Protein AF-A0A1B6EMS2-F1 (afdb_monomer_lite)

pLDDT: mean 75.38, std 19.92, range [34.03, 96.75]

Radius of gyration: 27.53 Å; chains: 1; bounding box: 54×64×72 Å

Secondary structure (DSSP, 8-state):
-BHHHHHHHTT--EETTEETHHHH-TTS--EE--HHHHHHHHHTTS--S--SSPPPEE--HHHHHHHHHSHHHHT-TT--GGG----PPPHHHHHHHHHHHHHS-------------------------------PPPP---------------

InterPro domains:
  IPR026064 Terminal deoxynucleotidyltransferase-interacting factor 1 [PTHR23399] (1-117)
  IPR049121 TdIF1, C-terminal [PF21229] (1-97)

Structure (mmCIF, N/CA/C/O backbone):
data_AF-A0A1B6EMS2-F1
#
_entry.id   AF-A0A1B6EMS2-F1
#
loop_
_atom_site.group_PDB
_atom_site.id
_atom_site.type_symbol
_atom_site.label_atom_id
_atom_site.label_alt_id
_atom_site.label_comp_id
_atom_site.label_asym_id
_atom_site.label_entity_id
_atom_site.label_seq_id
_atom_site.pdbx_PDB_ins_code
_atom_site.Cartn_x
_atom_site.Cartn_y
_atom_site.Cartn_z
_atom_site.occupancy
_atom_site.B_iso_or_equiv
_atom_site.auth_seq_id
_atom_site.auth_comp_id
_atom_site.auth_asym_id
_atom_site.auth_atom_id
_atom_site.pdbx_PDB_model_num
ATOM 1 N N . ILE A 1 1 ? 0.910 -5.342 2.952 1.00 92.62 1 ILE A N 1
ATOM 2 C CA . ILE A 1 1 ? 2.325 -4.869 2.915 1.00 92.62 1 ILE A CA 1
ATOM 3 C C . ILE A 1 1 ? 2.360 -3.349 3.096 1.00 92.62 1 ILE A C 1
ATOM 5 O O . ILE A 1 1 ? 1.377 -2.699 2.767 1.00 92.62 1 ILE A O 1
ATOM 9 N N . LEU A 1 2 ? 3.444 -2.772 3.633 1.00 92.38 2 LEU A N 1
ATOM 10 C CA . LEU A 1 2 ? 3.605 -1.310 3.704 1.00 92.38 2 LEU A CA 1
ATOM 11 C C . LEU A 1 2 ? 4.025 -0.730 2.348 1.00 92.38 2 LEU A C 1
ATOM 13 O O . LEU A 1 2 ? 4.909 -1.283 1.696 1.00 92.38 2 LEU A O 1
ATOM 17 N N . GLY A 1 3 ? 3.465 0.417 1.964 1.00 90.12 3 GLY A N 1
ATOM 18 C CA . GLY A 1 3 ? 3.759 1.074 0.686 1.00 90.12 3 GLY A CA 1
ATOM 19 C C . GLY A 1 3 ? 5.233 1.458 0.517 1.00 90.12 3 GLY A C 1
ATOM 20 O O . GLY A 1 3 ? 5.796 1.280 -0.559 1.00 90.12 3 GLY A O 1
ATOM 21 N N . SER A 1 4 ? 5.905 1.895 1.589 1.00 88.12 4 SER A N 1
ATOM 22 C CA . SER A 1 4 ? 7.353 2.168 1.571 1.00 88.12 4 SER A CA 1
ATOM 23 C C . SER A 1 4 ? 8.176 0.915 1.254 1.00 88.12 4 SER A C 1
ATOM 25 O O . SER A 1 4 ? 9.131 0.978 0.482 1.00 88.12 4 SER A O 1
ATOM 27 N N . ARG A 1 5 ? 7.773 -0.240 1.800 1.00 89.69 5 ARG A N 1
ATOM 28 C CA . ARG A 1 5 ? 8.412 -1.530 1.524 1.00 89.69 5 ARG A CA 1
ATOM 29 C C . ARG A 1 5 ? 8.104 -2.013 0.110 1.00 89.69 5 ARG A C 1
ATOM 31 O O . ARG A 1 5 ? 9.024 -2.437 -0.572 1.00 89.69 5 ARG A O 1
ATOM 38 N N . ALA A 1 6 ? 6.859 -1.897 -0.350 1.00 92.44 6 ALA A N 1
ATOM 39 C CA . ALA A 1 6 ? 6.482 -2.242 -1.722 1.00 92.44 6 ALA A CA 1
ATOM 40 C C . ALA A 1 6 ? 7.286 -1.431 -2.755 1.00 92.44 6 ALA A C 1
ATOM 42 O O . ALA A 1 6 ? 7.815 -1.989 -3.712 1.00 92.44 6 ALA A O 1
ATOM 43 N N . ASN A 1 7 ? 7.467 -0.130 -2.512 1.00 91.06 7 ASN A N 1
ATOM 44 C CA . ASN A 1 7 ? 8.297 0.738 -3.345 1.00 91.06 7 ASN A CA 1
ATOM 45 C C . ASN A 1 7 ? 9.755 0.252 -3.418 1.00 91.06 7 ASN A C 1
ATOM 47 O O . ASN A 1 7 ? 10.314 0.164 -4.508 1.00 91.06 7 ASN A O 1
ATOM 51 N N . LYS A 1 8 ? 10.340 -0.114 -2.269 1.00 90.12 8 LYS A N 1
ATOM 52 C CA . LYS A 1 8 ? 11.694 -0.681 -2.201 1.00 90.12 8 LYS A CA 1
ATOM 53 C C . LYS A 1 8 ? 11.791 -2.012 -2.954 1.00 90.12 8 LYS A C 1
ATOM 55 O O . LYS A 1 8 ? 12.724 -2.196 -3.726 1.00 90.12 8 LYS A O 1
ATOM 60 N N . VAL A 1 9 ? 10.821 -2.909 -2.762 1.00 92.38 9 VAL A N 1
ATOM 61 C CA . VAL A 1 9 ? 10.789 -4.230 -3.412 1.00 92.38 9 VAL A CA 1
ATOM 62 C C . VAL A 1 9 ? 10.764 -4.105 -4.929 1.00 92.38 9 VAL A C 1
ATOM 64 O O . VAL A 1 9 ? 11.459 -4.853 -5.599 1.00 92.38 9 VAL A O 1
ATOM 67 N N . LEU A 1 10 ? 10.024 -3.145 -5.478 1.00 91.81 10 LEU A N 1
ATOM 68 C CA . LEU A 1 10 ? 9.960 -2.923 -6.925 1.00 91.81 10 LEU A CA 1
ATOM 69 C C . LEU A 1 10 ? 11.176 -2.159 -7.481 1.00 91.81 10 LEU A C 1
ATOM 71 O O . LEU A 1 10 ? 11.179 -1.783 -8.652 1.00 91.81 10 LEU A O 1
ATOM 75 N N . GLY A 1 11 ? 12.191 -1.882 -6.654 1.00 88.00 11 GLY A N 1
ATOM 76 C CA . GLY A 1 11 ? 13.372 -1.118 -7.059 1.00 88.00 11 GLY A CA 1
ATOM 77 C C . GLY A 1 11 ? 13.058 0.339 -7.405 1.00 88.00 11 GLY A C 1
ATOM 78 O O . GLY A 1 11 ? 13.797 0.983 -8.148 1.00 88.00 11 GLY A O 1
ATOM 79 N N . LEU A 1 12 ? 11.934 0.864 -6.912 1.00 83.94 12 LEU A N 1
ATOM 80 C CA . LEU A 1 12 ? 11.478 2.210 -7.221 1.00 83.94 12 LEU A CA 1
ATOM 81 C C . LEU A 1 12 ? 12.075 3.191 -6.208 1.00 83.94 12 LEU A C 1
ATOM 83 O O . LEU A 1 12 ? 11.931 3.033 -4.999 1.00 83.94 12 LEU A O 1
ATOM 87 N N . GLY A 1 13 ? 12.742 4.238 -6.689 1.00 77.94 13 GLY A N 1
ATOM 88 C CA . GLY A 1 13 ? 13.205 5.333 -5.835 1.00 77.94 13 GLY A CA 1
ATOM 89 C C . GLY A 1 13 ? 12.057 6.194 -5.290 1.00 77.94 13 GLY A C 1
ATOM 90 O O . GLY A 1 13 ? 10.886 6.032 -5.650 1.00 77.94 13 GLY A O 1
ATOM 91 N N . HIS A 1 14 ? 12.397 7.160 -4.439 1.00 75.75 14 HIS A N 1
ATOM 92 C CA . HIS A 1 14 ? 11.484 8.237 -4.055 1.00 75.75 14 HIS A CA 1
ATOM 93 C C . HIS A 1 14 ? 11.600 9.395 -5.051 1.00 75.75 14 HIS A C 1
ATOM 95 O O . HIS A 1 14 ? 12.697 9.737 -5.482 1.00 75.75 14 HIS A O 1
ATOM 101 N N . VAL A 1 15 ? 10.477 10.024 -5.397 1.00 70.00 15 VAL A N 1
ATOM 102 C CA . VAL A 1 15 ? 10.455 11.259 -6.193 1.00 70.00 15 VAL A CA 1
ATOM 103 C C . VAL A 1 15 ? 9.722 12.318 -5.390 1.00 70.00 15 VAL A C 1
ATOM 105 O O . VAL A 1 15 ? 8.546 12.144 -5.077 1.00 70.00 15 VAL A O 1
ATOM 108 N N . LEU A 1 16 ? 10.412 13.413 -5.055 1.00 68.56 16 LEU A N 1
ATOM 109 C CA . LEU A 1 16 ? 9.814 14.577 -4.384 1.00 68.56 16 LEU A CA 1
ATOM 110 C C . LEU A 1 16 ? 9.036 14.205 -3.102 1.00 68.56 16 LEU A C 1
ATOM 112 O O . LEU A 1 16 ? 7.914 14.655 -2.883 1.00 68.56 16 LEU A O 1
ATOM 116 N N . GLY A 1 17 ? 9.592 13.304 -2.282 1.00 66.38 17 GLY A N 1
ATOM 117 C CA . GLY A 1 17 ? 8.956 12.841 -1.040 1.00 66.38 17 GLY A CA 1
ATOM 118 C C . GLY A 1 17 ? 7.749 11.909 -1.227 1.00 66.38 17 GLY A C 1
ATOM 119 O O . GLY A 1 17 ? 7.164 11.464 -0.242 1.00 66.38 17 GLY A O 1
ATOM 120 N N . LYS A 1 18 ? 7.383 11.563 -2.468 1.00 70.38 18 LYS A N 1
ATOM 121 C CA . LYS A 1 18 ? 6.333 10.591 -2.797 1.00 70.38 18 LYS A CA 1
ATOM 122 C C . LYS A 1 18 ? 6.951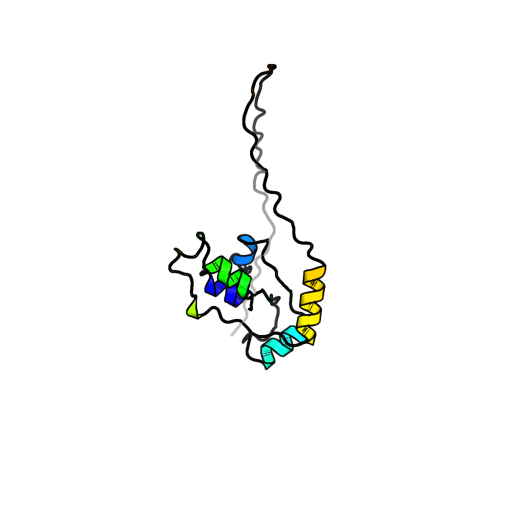 9.310 -3.359 1.00 70.38 18 LYS A C 1
ATOM 124 O O . LYS A 1 18 ? 7.995 9.319 -4.010 1.00 70.38 18 LYS A O 1
ATOM 129 N N . SER A 1 19 ? 6.314 8.177 -3.080 1.00 79.44 19 SER A N 1
ATOM 130 C CA . SER A 1 19 ? 6.720 6.888 -3.645 1.00 79.44 19 SER A CA 1
ATOM 131 C C . SER A 1 19 ? 6.376 6.849 -5.137 1.00 79.44 19 SER A C 1
ATOM 133 O O . SER A 1 19 ? 5.235 7.117 -5.518 1.00 79.44 19 SER A O 1
ATOM 135 N N . ARG A 1 20 ? 7.362 6.514 -5.983 1.00 86.00 20 ARG A N 1
ATOM 136 C CA . ARG A 1 20 ? 7.177 6.419 -7.441 1.00 86.00 20 ARG A CA 1
ATOM 137 C C . ARG A 1 20 ? 6.201 5.304 -7.828 1.00 86.00 20 ARG A C 1
ATOM 139 O O . ARG A 1 20 ? 5.558 5.419 -8.868 1.00 86.00 20 ARG A O 1
ATOM 146 N N . LEU A 1 21 ? 6.028 4.295 -6.970 1.00 90.06 21 LEU A N 1
ATOM 147 C CA . LEU A 1 21 ? 4.996 3.264 -7.111 1.00 90.06 21 LEU A CA 1
ATOM 148 C C . LEU A 1 21 ? 3.608 3.868 -7.349 1.00 90.06 21 LEU A C 1
ATOM 150 O O . LEU A 1 21 ? 2.940 3.491 -8.301 1.00 90.06 21 LEU A O 1
ATOM 154 N N . PHE A 1 22 ? 3.211 4.865 -6.556 1.00 87.62 22 PHE A N 1
ATOM 155 C CA . PHE A 1 22 ? 1.878 5.466 -6.666 1.00 87.62 22 PHE A CA 1
ATOM 156 C C . PHE A 1 22 ? 1.676 6.315 -7.924 1.00 87.62 22 PHE A C 1
ATOM 158 O O . PHE A 1 22 ? 0.538 6.613 -8.269 1.00 87.62 22 PHE A O 1
ATOM 165 N N . ILE A 1 23 ? 2.766 6.741 -8.569 1.00 88.25 23 ILE A N 1
ATOM 166 C CA . ILE A 1 23 ? 2.720 7.505 -9.821 1.00 88.25 23 ILE A CA 1
ATOM 167 C C . ILE A 1 23 ? 2.608 6.545 -11.003 1.00 88.25 23 ILE A C 1
ATOM 169 O O . ILE A 1 23 ? 1.816 6.787 -11.904 1.00 88.25 23 ILE A O 1
ATOM 173 N N . LYS A 1 24 ? 3.396 5.462 -10.995 1.00 90.00 24 LYS A N 1
ATOM 174 C CA . LYS A 1 24 ? 3.370 4.457 -12.066 1.00 90.00 24 LYS A CA 1
ATOM 175 C C . LYS A 1 24 ? 2.095 3.616 -12.045 1.00 90.00 24 LYS A C 1
ATOM 177 O O . LYS A 1 24 ? 1.597 3.266 -13.103 1.00 90.00 24 LYS A O 1
ATOM 182 N N . HIS A 1 25 ? 1.575 3.336 -10.852 1.00 91.06 25 HIS A N 1
ATOM 183 C CA . HIS A 1 25 ? 0.453 2.424 -10.640 1.00 91.06 25 HIS A CA 1
ATOM 184 C C . HIS A 1 25 ? -0.651 3.090 -9.819 1.00 91.06 25 HIS A C 1
ATOM 186 O O . HIS A 1 25 ? -0.829 2.771 -8.637 1.00 91.06 25 HIS A O 1
ATOM 192 N N . PRO A 1 26 ? -1.379 4.057 -10.403 1.00 90.25 26 PRO A N 1
ATOM 193 C CA . PRO A 1 26 ? -2.466 4.741 -9.712 1.00 90.25 26 PRO A CA 1
ATOM 194 C C . PRO A 1 26 ? -3.629 3.802 -9.365 1.00 90.25 26 PRO A C 1
ATOM 196 O O . PRO A 1 26 ? -4.318 4.076 -8.380 1.00 90.25 26 PRO A O 1
ATOM 199 N N . GLN A 1 27 ? -3.815 2.712 -10.124 1.00 89.88 27 GLN A N 1
ATOM 200 C CA . GLN A 1 27 ? -4.887 1.736 -9.913 1.00 89.88 27 GLN A CA 1
ATOM 201 C C . G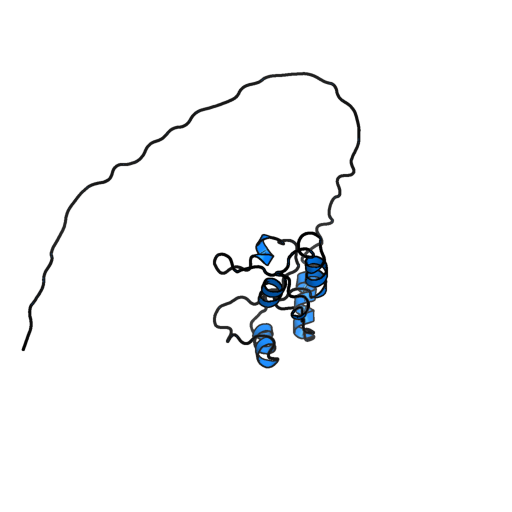LN A 1 27 ? -4.662 0.779 -8.735 1.00 89.88 27 GLN A C 1
ATOM 203 O O . GLN A 1 27 ? -5.612 0.129 -8.311 1.00 89.88 27 GLN A O 1
ATOM 208 N N . LEU A 1 28 ? -3.443 0.693 -8.184 1.00 91.75 28 LEU A N 1
ATOM 209 C CA . LEU A 1 28 ? -3.188 -0.183 -7.039 1.00 91.75 28 LEU A CA 1
ATOM 210 C C . LEU A 1 28 ? -4.003 0.249 -5.826 1.00 91.75 28 LEU A C 1
ATOM 212 O O . LEU A 1 28 ? -4.023 1.434 -5.455 1.00 91.75 28 LEU A O 1
ATOM 216 N N . PHE A 1 29 ? -4.592 -0.732 -5.146 1.00 92.88 29 PHE A N 1
ATOM 217 C CA . PHE A 1 29 ? -5.285 -0.472 -3.903 1.00 92.88 29 PHE A CA 1
ATOM 218 C C . PHE A 1 29 ? -4.318 0.096 -2.855 1.00 92.88 29 PHE A C 1
ATOM 220 O O . PHE A 1 29 ? -3.216 -0.409 -2.613 1.00 92.88 29 PHE A O 1
ATOM 227 N N . LYS A 1 30 ? -4.757 1.166 -2.187 1.00 92.25 30 LYS A N 1
ATOM 228 C CA . LYS A 1 30 ? -4.030 1.778 -1.075 1.00 92.25 30 LYS A CA 1
ATOM 229 C C . LYS A 1 30 ? -4.989 2.207 0.022 1.00 92.25 30 LYS A C 1
ATOM 231 O O . LYS A 1 30 ? -5.935 2.955 -0.207 1.00 92.25 30 LYS A O 1
ATOM 236 N N . TYR A 1 31 ? -4.681 1.781 1.236 1.00 94.69 31 TYR A N 1
ATOM 237 C CA . TYR A 1 31 ? -5.354 2.200 2.454 1.00 94.69 31 TYR A CA 1
ATOM 238 C C . TYR A 1 31 ? -4.440 3.147 3.234 1.00 94.69 31 TYR A C 1
ATOM 240 O O . TYR A 1 31 ? -3.286 2.808 3.493 1.00 94.69 31 TYR A O 1
ATOM 248 N N . CYS A 1 32 ? -4.927 4.337 3.587 1.00 92.50 32 CYS A N 1
ATOM 249 C CA . CYS A 1 32 ? -4.200 5.262 4.457 1.00 92.50 32 CYS A CA 1
ATOM 250 C C . CYS A 1 32 ? -4.470 4.887 5.915 1.00 92.50 32 CYS A C 1
ATOM 252 O O . CYS A 1 32 ? -5.616 4.935 6.352 1.00 92.50 32 CYS A O 1
ATOM 254 N N . SER A 1 33 ? -3.425 4.527 6.655 1.00 91.62 33 SER A N 1
ATOM 255 C CA . SER A 1 33 ? -3.523 4.186 8.074 1.00 91.62 33 SER A CA 1
ATOM 256 C C . SER A 1 33 ? -3.940 5.393 8.915 1.00 91.62 33 SER A C 1
ATOM 258 O O . SER A 1 33 ? -3.453 6.504 8.690 1.00 91.62 33 SER A O 1
ATOM 260 N N . ASP A 1 34 ? -4.809 5.163 9.900 1.00 92.25 34 ASP A N 1
ATOM 261 C CA . ASP A 1 34 ? -5.125 6.139 10.949 1.00 92.25 34 ASP A CA 1
ATOM 262 C C . ASP A 1 34 ? -4.153 6.024 12.138 1.00 92.25 34 ASP A C 1
ATOM 264 O O . ASP A 1 34 ? -3.166 5.287 12.080 1.00 92.25 34 ASP A O 1
ATOM 268 N N . GLN A 1 35 ? -4.371 6.791 13.211 1.00 91.06 35 GLN A N 1
ATOM 269 C CA . GLN A 1 35 ? -3.487 6.763 14.383 1.00 91.06 35 GLN A CA 1
ATOM 270 C C . GLN A 1 35 ? -3.441 5.375 15.041 1.00 91.06 35 GLN A C 1
ATOM 272 O O . GLN A 1 35 ? -2.359 4.861 15.301 1.00 91.06 35 GLN A O 1
ATOM 277 N N . GLN A 1 36 ? -4.598 4.734 15.236 1.00 93.44 36 GLN A N 1
ATOM 278 C CA . GLN A 1 36 ? -4.682 3.414 15.866 1.00 93.44 36 GLN A CA 1
ATOM 279 C C . GLN A 1 36 ? -3.946 2.345 15.044 1.00 93.44 36 GLN A C 1
ATOM 281 O O . GLN A 1 36 ? -3.255 1.488 15.597 1.00 93.44 36 GLN A O 1
ATOM 286 N N . ASP A 1 37 ? -4.071 2.392 13.718 1.00 93.00 37 ASP A N 1
ATOM 287 C CA . ASP A 1 37 ? -3.340 1.500 12.818 1.00 93.00 37 ASP A CA 1
ATOM 288 C C . ASP A 1 37 ? -1.831 1.709 12.928 1.00 93.00 37 ASP A C 1
ATOM 290 O O . ASP A 1 37 ? -1.063 0.748 12.958 1.00 93.00 37 ASP A O 1
ATOM 294 N N . GLN A 1 38 ? -1.409 2.970 12.982 1.00 91.00 38 GLN A N 1
ATOM 295 C CA . GLN A 1 38 ? -0.009 3.356 13.091 1.00 91.00 38 GLN A CA 1
ATOM 296 C C . GLN A 1 38 ? 0.605 2.880 14.413 1.00 91.00 38 GLN A C 1
ATOM 298 O O . GLN A 1 38 ? 1.684 2.284 14.393 1.00 91.00 38 GLN A O 1
ATOM 303 N N . ASP A 1 39 ? -0.106 3.033 15.529 1.00 90.94 39 ASP A N 1
ATOM 304 C CA . ASP A 1 39 ? 0.338 2.564 16.846 1.00 90.94 39 ASP A CA 1
ATOM 305 C C . ASP A 1 39 ? 0.506 1.037 16.878 1.00 90.94 39 ASP A C 1
ATOM 307 O O . ASP A 1 39 ? 1.496 0.519 17.410 1.00 90.94 39 ASP A O 1
ATOM 311 N N . TRP A 1 40 ? -0.413 0.297 16.247 1.00 92.88 40 TRP A N 1
ATOM 312 C CA . TRP A 1 40 ? -0.305 -1.158 16.118 1.00 92.88 40 TRP A CA 1
ATOM 313 C C . TRP A 1 40 ? 0.888 -1.567 15.244 1.00 92.88 40 TRP A C 1
ATOM 315 O O . TRP A 1 40 ? 1.658 -2.452 15.612 1.00 92.88 40 TRP A O 1
ATOM 325 N N . LEU A 1 41 ? 1.105 -0.890 14.112 1.00 91.56 41 LEU A N 1
ATOM 326 C CA . LEU A 1 41 ? 2.236 -1.166 13.218 1.00 91.56 41 LEU A CA 1
ATOM 327 C C . LEU A 1 41 ? 3.594 -0.953 13.900 1.00 91.56 41 LEU A C 1
ATOM 329 O O . LEU A 1 41 ? 4.534 -1.708 13.632 1.00 91.56 41 LEU A O 1
ATOM 333 N N . VAL A 1 42 ? 3.703 0.063 14.758 1.00 89.81 42 VAL A N 1
ATOM 334 C CA . VAL A 1 42 ? 4.900 0.322 15.571 1.00 89.81 42 VAL A CA 1
ATOM 335 C C . VAL A 1 42 ? 5.050 -0.758 16.645 1.00 89.81 42 VAL A C 1
ATOM 337 O O . VAL A 1 42 ? 6.113 -1.373 16.747 1.00 89.81 42 VAL A O 1
ATOM 340 N N . SER A 1 43 ? 3.980 -1.053 17.388 1.00 90.81 43 SER A N 1
ATOM 341 C CA . SER A 1 43 ? 3.975 -2.063 18.460 1.00 90.81 43 SER A CA 1
ATOM 342 C C . SER A 1 43 ? 4.375 -3.456 17.961 1.00 90.81 43 SER A C 1
ATOM 344 O O . SER A 1 43 ? 5.140 -4.168 18.612 1.00 90.81 43 SER A O 1
ATOM 346 N N . ASN A 1 44 ? 3.934 -3.817 16.755 1.00 89.62 44 ASN A N 1
ATOM 347 C CA . ASN A 1 44 ? 4.235 -5.093 16.108 1.00 89.62 44 ASN A CA 1
ATOM 348 C C . ASN A 1 44 ? 5.527 -5.071 15.267 1.00 89.62 44 ASN A C 1
ATOM 350 O O . ASN A 1 44 ? 5.803 -6.022 14.536 1.00 89.62 44 ASN A O 1
ATOM 354 N N . LYS A 1 45 ? 6.343 -4.009 15.364 1.00 86.19 45 LYS A N 1
ATOM 355 C CA . LYS A 1 45 ? 7.634 -3.849 14.661 1.00 86.19 45 LYS A CA 1
ATOM 356 C C . LYS A 1 45 ? 7.531 -3.968 13.134 1.00 86.19 45 LYS A C 1
ATOM 358 O O . LYS A 1 45 ? 8.494 -4.336 12.457 1.00 86.19 45 LYS A O 1
ATOM 363 N N . HIS A 1 46 ? 6.373 -3.644 12.562 1.00 85.19 46 HIS A N 1
ATOM 364 C CA . HIS A 1 46 ? 6.199 -3.593 11.111 1.00 85.19 46 HIS A CA 1
ATOM 365 C C . HIS A 1 46 ? 6.797 -2.319 10.508 1.00 85.19 46 HIS A C 1
ATOM 367 O O . HIS A 1 46 ? 7.275 -2.355 9.371 1.00 85.19 46 HIS A O 1
ATOM 373 N N . THR A 1 47 ? 6.830 -1.227 11.278 1.00 78.62 47 THR A N 1
ATOM 374 C CA . THR A 1 47 ? 7.526 0.020 10.943 1.00 78.62 47 THR A CA 1
ATOM 375 C C . THR A 1 47 ? 8.469 0.431 12.076 1.00 78.62 47 THR A C 1
ATOM 377 O O . THR A 1 47 ? 8.163 0.219 13.245 1.00 78.62 47 THR A O 1
ATOM 380 N N . LEU A 1 48 ? 9.625 1.002 11.725 1.00 67.38 48 LEU A N 1
ATOM 381 C CA . LEU A 1 48 ? 10.623 1.509 12.683 1.00 67.38 48 LEU A CA 1
ATOM 382 C C . LEU A 1 48 ? 10.505 3.022 12.914 1.00 67.38 48 LEU A C 1
ATOM 384 O O . LEU A 1 48 ? 11.171 3.572 13.785 1.00 67.38 48 LEU A O 1
ATOM 388 N N . VAL A 1 49 ? 9.699 3.709 12.103 1.00 59.50 49 VAL A N 1
ATOM 389 C CA . VAL A 1 49 ? 9.600 5.168 12.132 1.00 59.50 49 VAL A CA 1
ATOM 390 C C . VAL A 1 49 ? 8.601 5.568 13.211 1.00 59.50 49 VAL A C 1
ATOM 392 O O . VAL A 1 49 ? 7.422 5.236 13.103 1.00 59.50 49 VAL A O 1
ATOM 395 N N . SER A 1 50 ? 9.082 6.291 14.230 1.00 52.09 50 SER A N 1
ATOM 396 C CA . SER A 1 50 ? 8.235 7.112 15.100 1.00 52.09 50 SER A CA 1
ATOM 397 C C . SER A 1 50 ? 7.420 8.027 14.193 1.00 52.09 50 SER A C 1
ATOM 399 O O . SER A 1 50 ? 7.986 8.831 13.451 1.00 52.09 50 SER A O 1
ATOM 401 N N . VAL A 1 51 ? 6.112 7.801 14.160 1.00 55.28 51 VAL A N 1
ATOM 402 C CA . VAL A 1 51 ? 5.145 8.385 13.229 1.00 55.28 51 VAL A CA 1
ATOM 403 C C . VAL A 1 51 ? 5.006 9.881 13.514 1.00 55.28 51 VAL A C 1
ATOM 405 O O . VAL A 1 51 ? 4.059 10.338 14.138 1.00 55.28 51 VAL A O 1
ATOM 408 N N . ALA A 1 52 ? 6.007 10.658 13.112 1.00 49.94 52 ALA A N 1
ATOM 409 C CA . ALA A 1 52 ? 6.062 12.084 13.401 1.00 49.94 52 ALA A CA 1
ATOM 410 C C . ALA A 1 52 ? 5.493 12.944 12.261 1.00 49.94 52 ALA A C 1
ATOM 412 O O . ALA A 1 52 ? 5.235 14.118 12.488 1.00 49.94 52 ALA A O 1
ATOM 413 N N . SER A 1 53 ? 5.270 12.412 11.046 1.00 53.00 53 SER A N 1
ATOM 414 C CA . SER A 1 53 ? 4.535 13.158 9.993 1.00 53.00 53 SER A CA 1
ATOM 415 C C . SER A 1 53 ? 4.202 12.405 8.694 1.00 53.00 53 SER A C 1
ATOM 417 O O . SER A 1 53 ? 3.529 12.978 7.834 1.00 53.00 53 SER A O 1
ATOM 419 N N . ASN A 1 54 ? 4.639 11.158 8.474 1.00 68.81 54 ASN A N 1
ATOM 420 C CA . ASN A 1 54 ? 4.420 10.508 7.179 1.00 68.81 54 ASN A CA 1
ATOM 421 C C . ASN A 1 54 ? 3.162 9.629 7.178 1.00 68.81 54 ASN A C 1
ATOM 423 O O . ASN A 1 54 ? 3.058 8.670 7.934 1.00 68.81 54 ASN A O 1
ATOM 427 N N . ARG A 1 55 ? 2.232 9.914 6.257 1.00 80.88 55 ARG A N 1
ATOM 428 C CA . ARG A 1 55 ? 1.094 9.031 5.964 1.00 80.88 55 ARG A CA 1
ATOM 429 C C . ARG A 1 55 ? 1.611 7.628 5.645 1.00 80.88 55 ARG A C 1
ATOM 431 O O . ARG A 1 55 ? 2.390 7.454 4.702 1.00 80.88 55 ARG A O 1
ATOM 438 N N . VAL A 1 56 ? 1.185 6.640 6.424 1.00 88.19 56 VAL A N 1
ATOM 439 C CA . VAL A 1 56 ? 1.510 5.235 6.180 1.00 88.19 56 VAL A CA 1
ATOM 440 C C . VAL A 1 56 ? 0.428 4.638 5.291 1.00 88.19 56 VAL A C 1
ATOM 442 O O . VAL A 1 56 ? -0.757 4.719 5.599 1.00 88.19 56 VAL A O 1
ATOM 445 N N . TYR A 1 57 ? 0.843 4.053 4.169 1.00 91.44 57 TYR A N 1
ATOM 446 C CA . TYR A 1 57 ? -0.064 3.356 3.263 1.00 91.44 57 TYR A CA 1
ATOM 447 C C . TYR A 1 57 ? 0.106 1.846 3.401 1.00 91.44 57 TYR A C 1
ATOM 449 O O . TYR A 1 57 ? 1.233 1.341 3.411 1.00 91.44 57 TYR A O 1
ATOM 457 N N . ILE A 1 58 ? -1.014 1.134 3.461 1.00 93.62 58 ILE A N 1
ATOM 458 C CA . ILE A 1 58 ? -1.099 -0.324 3.425 1.00 93.62 58 ILE A CA 1
ATOM 459 C C . ILE A 1 58 ? -1.635 -0.729 2.052 1.00 93.62 58 ILE A C 1
ATOM 461 O O . ILE A 1 58 ? -2.594 -0.143 1.554 1.00 93.62 58 ILE A O 1
ATOM 465 N N . MET A 1 59 ? -0.996 -1.721 1.442 1.00 94.69 59 MET A N 1
ATOM 466 C CA . MET A 1 59 ? -1.339 -2.265 0.125 1.00 94.69 59 MET A CA 1
ATOM 467 C C . MET A 1 59 ? -1.517 -3.781 0.212 1.00 94.69 59 MET A C 1
ATOM 469 O O . MET A 1 59 ? -1.010 -4.415 1.154 1.00 94.69 59 MET A O 1
ATOM 473 N N . LEU A 1 60 ? -2.196 -4.371 -0.771 1.00 95.25 60 LEU A N 1
ATOM 474 C CA . LEU A 1 60 ? -2.339 -5.821 -0.866 1.00 95.25 60 LEU A CA 1
ATOM 475 C C . LEU A 1 60 ? -1.001 -6.452 -1.245 1.00 95.25 60 LEU A C 1
ATOM 477 O O . LEU A 1 60 ? -0.276 -5.955 -2.101 1.00 95.25 60 LEU A O 1
ATOM 481 N N . LEU A 1 61 ? -0.632 -7.532 -0.556 1.00 95.81 61 LEU A N 1
ATOM 482 C CA . LEU A 1 61 ? 0.624 -8.224 -0.847 1.00 95.81 61 LEU A CA 1
ATOM 483 C C . LEU A 1 61 ? 0.581 -8.880 -2.231 1.00 95.81 61 LEU A C 1
ATOM 485 O O . LEU A 1 61 ? 1.584 -8.863 -2.939 1.00 95.81 61 LEU A O 1
ATOM 489 N N . ASP A 1 62 ? -0.572 -9.439 -2.589 1.00 95.12 62 ASP A N 1
ATOM 490 C CA . ASP A 1 62 ? -0.741 -10.217 -3.811 1.00 95.12 62 ASP A CA 1
ATOM 491 C C . ASP A 1 62 ? -0.671 -9.335 -5.059 1.00 95.12 62 ASP A C 1
ATOM 493 O O . ASP A 1 62 ? 0.076 -9.676 -5.969 1.00 95.12 62 ASP A O 1
ATOM 497 N N . GLU A 1 63 ? -1.291 -8.149 -5.044 1.00 94.38 63 GLU A N 1
ATOM 498 C CA . GLU A 1 63 ? -1.171 -7.172 -6.141 1.00 94.38 63 GLU A CA 1
ATOM 499 C C . GLU A 1 63 ? 0.288 -6.760 -6.385 1.00 94.38 63 GLU A C 1
ATOM 501 O O . GLU A 1 63 ? 0.739 -6.669 -7.522 1.00 94.38 63 GLU A O 1
ATOM 506 N N . ILE A 1 64 ? 1.069 -6.539 -5.319 1.00 94.88 64 ILE A N 1
ATOM 507 C CA . ILE A 1 64 ? 2.490 -6.192 -5.464 1.00 94.88 64 ILE A CA 1
ATOM 508 C C . ILE A 1 64 ? 3.299 -7.386 -5.977 1.00 94.88 64 ILE A C 1
ATOM 510 O O . ILE A 1 64 ? 4.243 -7.190 -6.738 1.00 94.88 64 ILE A O 1
ATOM 514 N N . ARG A 1 65 ? 2.949 -8.616 -5.579 1.00 95.00 65 ARG A N 1
ATOM 515 C CA . ARG A 1 65 ? 3.601 -9.831 -6.084 1.00 95.00 65 ARG A CA 1
ATOM 516 C C . ARG A 1 65 ? 3.352 -10.010 -7.575 1.00 95.00 65 ARG A C 1
ATOM 518 O O . ARG A 1 65 ? 4.293 -10.273 -8.316 1.00 95.00 65 ARG A O 1
ATOM 525 N N . GLU A 1 66 ? 2.102 -9.879 -7.994 1.00 94.56 66 GLU A N 1
ATOM 526 C CA . GLU A 1 66 ? 1.707 -9.947 -9.397 1.00 94.56 66 GLU A CA 1
ATOM 527 C C . GLU A 1 66 ? 2.413 -8.862 -10.205 1.00 94.56 66 GLU A C 1
ATOM 529 O O . GLU A 1 66 ? 3.076 -9.162 -11.196 1.00 94.56 66 GLU A O 1
ATOM 534 N N . LEU A 1 67 ? 2.395 -7.623 -9.708 1.00 93.88 67 LEU A N 1
ATOM 535 C CA . LEU A 1 67 ? 3.076 -6.515 -10.356 1.00 93.88 67 LEU A CA 1
ATOM 536 C C . LEU A 1 67 ? 4.580 -6.761 -10.493 1.00 93.88 67 LEU A C 1
ATOM 538 O O . LEU A 1 67 ? 5.154 -6.514 -11.551 1.00 93.88 67 LEU A O 1
ATOM 542 N N . ALA A 1 68 ? 5.228 -7.280 -9.454 1.00 92.88 68 ALA A N 1
ATOM 543 C CA . ALA A 1 68 ? 6.652 -7.580 -9.488 1.00 92.88 68 ALA A CA 1
ATOM 544 C C . ALA A 1 68 ? 6.995 -8.694 -10.504 1.00 92.88 68 ALA A C 1
ATOM 546 O O . ALA A 1 68 ? 8.110 -8.719 -11.023 1.00 92.88 68 ALA A O 1
ATOM 547 N N . ASN A 1 69 ? 6.043 -9.585 -10.803 1.00 92.50 69 ASN A N 1
ATOM 548 C CA . ASN A 1 69 ? 6.166 -10.647 -11.806 1.00 92.50 69 ASN A CA 1
ATOM 549 C C . ASN A 1 69 ? 5.694 -10.235 -13.212 1.00 92.50 69 ASN A C 1
ATOM 551 O O 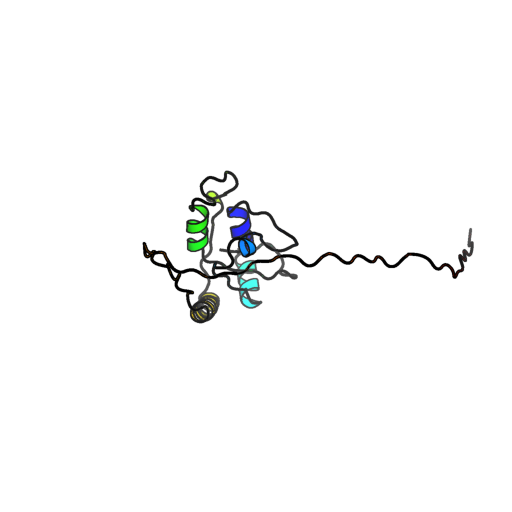. ASN A 1 69 ? 5.858 -11.015 -14.149 1.00 92.50 69 ASN A O 1
ATOM 555 N N . SER A 1 70 ? 5.125 -9.039 -13.379 1.00 91.81 70 SER A N 1
ATOM 556 C CA . SER A 1 70 ? 4.709 -8.517 -14.685 1.00 91.81 70 SER A CA 1
ATOM 557 C C . SER A 1 70 ? 5.906 -8.210 -15.590 1.00 91.81 70 SER A C 1
ATOM 559 O O . SER A 1 70 ? 7.020 -7.993 -15.108 1.00 91.81 70 SER A O 1
ATOM 561 N N . ASP A 1 71 ? 5.680 -8.131 -16.904 1.00 89.06 71 ASP A N 1
ATOM 562 C CA . ASP A 1 71 ? 6.708 -7.776 -17.899 1.00 89.06 71 ASP A CA 1
ATOM 563 C C . ASP A 1 71 ? 7.446 -6.471 -17.580 1.00 89.06 71 ASP A C 1
ATOM 565 O O . ASP A 1 71 ? 8.632 -6.330 -17.874 1.00 89.06 71 ASP A O 1
ATOM 569 N N . GLU A 1 72 ? 6.768 -5.530 -16.924 1.00 88.38 72 GLU A N 1
ATOM 570 C CA . GLU A 1 72 ? 7.336 -4.232 -16.573 1.00 88.38 72 GLU A CA 1
ATOM 571 C C . GLU A 1 72 ? 8.447 -4.331 -15.511 1.00 88.38 72 GLU A C 1
ATOM 573 O O . GLU A 1 72 ? 9.364 -3.506 -15.489 1.00 88.38 72 GLU A O 1
ATOM 578 N N . TYR A 1 73 ? 8.390 -5.340 -14.636 1.00 90.25 73 TYR A N 1
ATOM 579 C CA . TYR A 1 73 ? 9.282 -5.463 -13.478 1.00 90.25 73 TYR A CA 1
ATOM 580 C C . TYR A 1 73 ? 10.101 -6.752 -13.462 1.00 90.25 73 TYR A C 1
ATOM 582 O O . TYR A 1 73 ? 11.240 -6.718 -13.003 1.00 90.25 73 TYR A O 1
ATOM 590 N N . ARG A 1 74 ? 9.596 -7.867 -14.001 1.00 87.31 74 ARG A N 1
ATOM 591 C CA . ARG A 1 74 ? 10.242 -9.190 -13.904 1.00 87.31 74 ARG A CA 1
ATOM 592 C C . ARG A 1 74 ? 11.638 -9.240 -14.528 1.00 87.31 74 ARG A C 1
ATOM 594 O O . ARG A 1 74 ? 12.481 -10.015 -14.091 1.00 87.31 74 ARG A O 1
ATOM 601 N N . ASN A 1 75 ? 11.891 -8.403 -15.534 1.00 86.56 75 ASN A N 1
ATOM 602 C CA . ASN A 1 75 ? 13.185 -8.294 -16.211 1.00 86.56 75 ASN A CA 1
ATOM 603 C C . ASN A 1 75 ? 14.137 -7.288 -15.538 1.00 86.56 75 ASN A C 1
ATOM 605 O O . ASN A 1 75 ? 15.284 -7.148 -15.962 1.00 86.56 75 ASN A O 1
ATOM 609 N N . SER A 1 76 ? 13.685 -6.577 -14.503 1.00 85.94 76 SER A N 1
ATOM 610 C CA . SER A 1 76 ? 14.480 -5.576 -13.797 1.00 85.94 76 SER A CA 1
ATOM 611 C C . SER A 1 76 ? 15.294 -6.216 -12.671 1.00 85.94 76 SER A C 1
ATOM 613 O O . SER A 1 76 ? 14.741 -6.748 -11.712 1.00 85.94 76 SER A O 1
ATOM 615 N N . SER A 1 77 ? 16.621 -6.066 -12.707 1.00 84.69 77 SER A N 1
ATOM 616 C CA . SER A 1 77 ? 17.530 -6.562 -11.654 1.00 84.69 77 SER A CA 1
ATOM 617 C C . SER A 1 77 ? 17.355 -5.874 -10.294 1.00 84.69 77 SER A C 1
ATOM 619 O O . SER A 1 77 ? 17.896 -6.332 -9.292 1.00 84.69 77 SER A O 1
ATOM 621 N N . ASN A 1 78 ? 16.618 -4.762 -10.251 1.00 88.44 78 ASN A N 1
ATOM 622 C CA . ASN A 1 78 ? 16.378 -3.983 -9.036 1.00 88.44 78 ASN A CA 1
ATOM 623 C C . ASN A 1 78 ? 15.235 -4.543 -8.176 1.00 88.44 78 ASN A C 1
ATOM 625 O O . ASN A 1 78 ? 15.002 -4.035 -7.080 1.00 88.44 78 ASN A O 1
ATOM 629 N N . VAL A 1 79 ? 14.499 -5.547 -8.666 1.00 91.00 79 VAL A N 1
ATOM 630 C CA . VAL A 1 79 ? 13.353 -6.106 -7.946 1.00 91.00 79 VAL A CA 1
ATOM 631 C C . VAL A 1 79 ? 13.823 -7.090 -6.877 1.00 91.00 79 VAL A C 1
ATOM 633 O O . VAL A 1 79 ? 14.468 -8.099 -7.156 1.00 91.00 79 VAL A O 1
ATOM 636 N N . LEU A 1 80 ? 13.473 -6.812 -5.624 1.00 91.19 80 LEU A N 1
ATOM 637 C CA . LEU A 1 80 ? 13.908 -7.563 -4.447 1.00 91.19 80 LEU A CA 1
ATOM 638 C C . LEU A 1 80 ? 12.800 -8.502 -3.956 1.00 91.19 80 LEU A C 1
ATOM 640 O O . LEU A 1 80 ? 12.220 -8.301 -2.888 1.00 91.19 80 LEU A O 1
ATOM 644 N N . MET A 1 81 ? 12.512 -9.560 -4.717 1.00 90.25 81 MET A N 1
ATOM 645 C CA . MET A 1 81 ? 11.449 -10.527 -4.380 1.00 90.25 81 MET A CA 1
ATOM 646 C C . MET A 1 81 ? 11.606 -11.166 -2.995 1.00 90.25 81 MET A C 1
ATOM 648 O O . M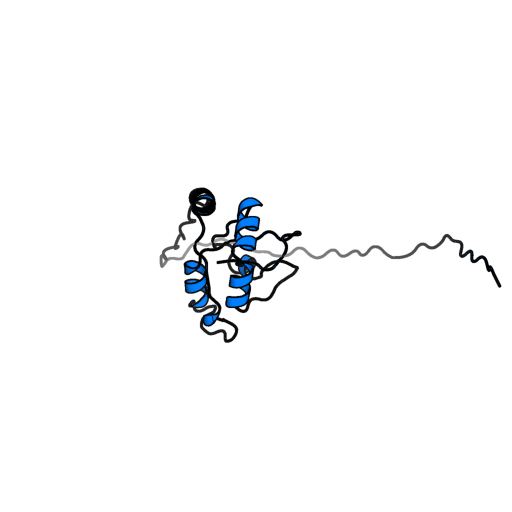ET A 1 81 ? 10.621 -11.429 -2.311 1.00 90.25 81 MET A O 1
ATOM 652 N N . HIS A 1 82 ? 12.841 -11.375 -2.540 1.00 90.00 82 HIS A N 1
ATOM 653 C CA . HIS A 1 82 ? 13.130 -11.928 -1.214 1.00 90.00 82 HIS A CA 1
ATOM 654 C C . HIS A 1 82 ? 12.732 -10.983 -0.061 1.00 90.00 82 HIS A C 1
ATOM 656 O O . HIS A 1 82 ? 12.516 -11.429 1.069 1.00 90.00 82 HIS A O 1
ATOM 662 N N . GLU A 1 83 ? 12.606 -9.680 -0.334 1.00 89.06 83 GLU A N 1
ATOM 663 C CA . GLU A 1 83 ? 12.127 -8.679 0.623 1.00 89.06 83 GLU A CA 1
ATOM 664 C C . GLU A 1 83 ? 10.604 -8.471 0.569 1.00 89.06 83 GLU A C 1
ATOM 666 O O . GLU A 1 83 ? 10.064 -7.718 1.389 1.00 89.06 83 GLU A O 1
ATOM 671 N N . LEU A 1 84 ? 9.891 -9.143 -0.350 1.00 92.38 84 LEU A N 1
ATOM 672 C CA . LEU A 1 84 ? 8.436 -9.062 -0.501 1.00 92.38 84 LEU A CA 1
ATOM 673 C C . LEU A 1 84 ? 7.722 -9.754 0.670 1.00 92.38 84 LEU A C 1
ATOM 675 O O . LEU A 1 84 ? 7.199 -10.863 0.573 1.00 92.38 84 LEU A O 1
ATOM 679 N N . LYS A 1 85 ? 7.713 -9.072 1.815 1.00 90.50 85 LYS A N 1
ATOM 680 C CA . LYS A 1 85 ? 7.127 -9.548 3.068 1.00 90.50 85 LYS A CA 1
ATOM 681 C C . LYS A 1 85 ? 5.970 -8.657 3.490 1.00 90.50 85 LYS A C 1
ATOM 683 O O . LYS A 1 85 ? 6.144 -7.465 3.776 1.00 90.50 85 LYS A O 1
ATOM 688 N N . GLY A 1 86 ? 4.789 -9.264 3.535 1.00 92.12 86 GLY A N 1
ATOM 689 C CA . GLY A 1 86 ? 3.585 -8.674 4.100 1.00 92.12 86 GLY A CA 1
ATOM 690 C C . GLY A 1 86 ? 3.482 -8.875 5.609 1.00 92.12 86 GLY A C 1
ATOM 691 O O . GLY A 1 86 ? 4.426 -9.292 6.275 1.00 92.12 86 GLY A O 1
ATOM 692 N N . PHE A 1 87 ? 2.308 -8.544 6.123 1.00 94.12 87 PHE A N 1
ATOM 693 C CA . PHE A 1 87 ? 1.862 -8.847 7.472 1.00 94.12 87 PHE A CA 1
ATOM 694 C C . PHE A 1 87 ? 0.365 -9.127 7.404 1.00 94.12 87 PHE A C 1
ATOM 696 O O . PHE A 1 87 ? -0.300 -8.675 6.465 1.00 94.12 87 PHE A O 1
ATOM 703 N N . GLU A 1 88 ? -0.144 -9.856 8.385 1.00 94.56 88 GLU A N 1
ATOM 704 C CA . GLU A 1 88 ? -1.574 -10.071 8.546 1.00 94.56 88 GLU A CA 1
ATOM 705 C C . GLU A 1 88 ? -2.157 -8.922 9.369 1.00 94.56 88 GLU A C 1
ATOM 707 O O . GLU A 1 88 ? -1.649 -8.591 10.442 1.00 94.56 88 GLU A O 1
ATOM 712 N N . ALA A 1 89 ? -3.167 -8.245 8.824 1.00 94.25 89 ALA A N 1
ATOM 713 C CA . ALA A 1 89 ? -3.787 -7.115 9.500 1.00 94.25 89 ALA A CA 1
ATOM 714 C C . ALA A 1 89 ? -4.740 -7.614 10.604 1.00 94.25 89 ALA A C 1
ATOM 716 O O . ALA A 1 89 ? -5.475 -8.574 10.377 1.00 94.25 89 ALA A O 1
ATOM 717 N N . PRO A 1 90 ? -4.778 -6.962 11.778 1.00 96.19 90 PRO A N 1
ATOM 718 C CA . PRO A 1 90 ? -5.706 -7.316 12.848 1.00 96.19 90 PRO A CA 1
ATOM 719 C C . PRO A 1 90 ? -7.153 -6.970 12.465 1.00 96.19 90 PRO A C 1
ATOM 721 O O . PRO A 1 90 ? -7.396 -6.102 11.625 1.00 96.19 90 PRO A O 1
ATOM 724 N N . GLU A 1 91 ? -8.128 -7.585 13.139 1.00 96.75 91 GLU A N 1
ATOM 725 C CA . GLU A 1 91 ? -9.556 -7.481 12.790 1.00 96.75 91 GLU A CA 1
ATOM 726 C C . GLU A 1 91 ? -10.067 -6.031 12.692 1.00 96.75 91 GLU A C 1
ATOM 728 O O . GLU A 1 91 ? -10.768 -5.667 11.745 1.00 96.75 91 GLU A O 1
ATOM 733 N N . PHE A 1 92 ? -9.668 -5.159 13.626 1.00 96.50 92 PHE A N 1
ATOM 734 C CA . PHE A 1 92 ? -10.082 -3.750 13.615 1.00 96.50 92 PHE A CA 1
ATOM 735 C C . PHE A 1 92 ? -9.584 -3.000 12.368 1.00 96.50 92 PHE A C 1
ATOM 737 O O . PHE A 1 92 ? -10.282 -2.138 11.832 1.00 96.50 92 PHE A O 1
ATOM 744 N N . MET A 1 93 ? -8.386 -3.343 11.889 1.00 96.00 93 MET A N 1
ATOM 745 C CA . MET A 1 93 ? -7.778 -2.756 10.701 1.00 96.00 93 MET A CA 1
ATOM 746 C C . MET A 1 93 ? -8.406 -3.355 9.441 1.00 96.00 93 MET A C 1
ATOM 748 O O . MET A 1 93 ? -8.760 -2.617 8.523 1.00 96.00 93 MET A O 1
ATOM 752 N N . LEU A 1 94 ? -8.638 -4.673 9.420 1.00 96.19 94 LEU A N 1
ATOM 753 C CA . LEU A 1 94 ? -9.329 -5.361 8.327 1.00 96.19 94 LEU A CA 1
ATOM 754 C C . LEU A 1 94 ? -10.722 -4.788 8.078 1.00 96.19 94 LEU A C 1
ATOM 756 O O . LEU A 1 94 ? -11.094 -4.577 6.926 1.00 96.19 94 LEU A O 1
ATOM 760 N N . LYS A 1 95 ? -11.483 -4.487 9.135 1.00 96.69 95 LYS A N 1
ATOM 761 C CA . LYS A 1 95 ? -12.816 -3.883 9.015 1.00 96.69 95 LYS A CA 1
ATOM 762 C C . LYS A 1 95 ? -12.775 -2.545 8.271 1.00 96.69 95 LYS A C 1
ATOM 764 O O . LYS A 1 95 ? -13.601 -2.304 7.390 1.00 96.69 95 LYS A O 1
ATOM 769 N N . LYS A 1 96 ? -11.786 -1.702 8.583 1.00 96.31 96 LYS A N 1
ATOM 770 C CA . LYS A 1 96 ? -11.568 -0.412 7.912 1.00 96.31 96 LYS A CA 1
ATOM 771 C C . LYS A 1 96 ? -11.098 -0.595 6.470 1.00 96.31 96 LYS A C 1
ATOM 773 O O . LYS A 1 96 ? -11.669 0.013 5.571 1.00 96.31 96 LYS A O 1
ATOM 778 N N . ILE A 1 97 ? -10.129 -1.481 6.236 1.00 95.50 97 ILE A N 1
ATOM 779 C CA . ILE A 1 97 ? -9.618 -1.795 4.893 1.00 95.50 97 ILE A CA 1
ATOM 780 C C . ILE A 1 97 ? -10.747 -2.294 3.984 1.00 95.50 97 ILE A C 1
ATOM 782 O O . ILE A 1 97 ? -10.914 -1.771 2.885 1.00 95.50 97 ILE A O 1
ATOM 786 N N . LYS A 1 98 ? -11.556 -3.255 4.449 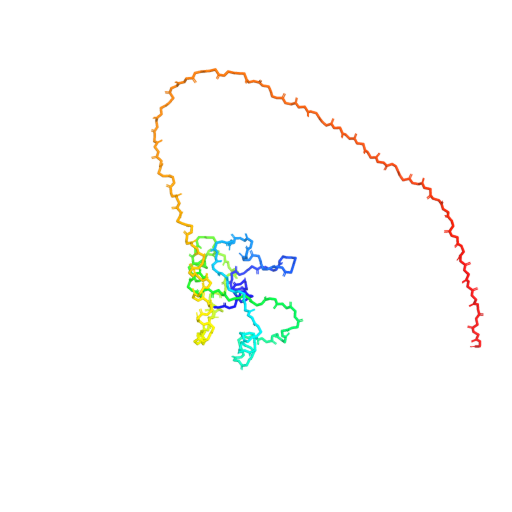1.00 94.88 98 LYS A N 1
ATOM 787 C CA . LYS A 1 98 ? -12.709 -3.791 3.707 1.00 94.88 98 LYS A CA 1
ATOM 788 C C . LYS A 1 98 ? -13.743 -2.705 3.409 1.00 94.88 98 LYS A C 1
ATOM 790 O O . LYS A 1 98 ? -14.239 -2.634 2.293 1.00 94.88 98 LYS A O 1
ATOM 795 N N . SER A 1 99 ? -14.026 -1.830 4.377 1.00 95.12 99 SER A N 1
ATOM 796 C CA . SER A 1 99 ? -14.934 -0.693 4.177 1.00 95.12 99 SER A CA 1
ATOM 797 C C . SER A 1 99 ? -14.452 0.249 3.071 1.00 95.12 99 SER A C 1
ATOM 799 O O . SER A 1 99 ? -15.248 0.672 2.235 1.00 95.12 99 SER A O 1
ATOM 801 N N . VAL A 1 100 ? -13.150 0.551 3.027 1.00 94.06 100 VAL A N 1
ATOM 802 C CA . VAL A 1 100 ? -12.565 1.362 1.950 1.00 94.06 100 VAL A CA 1
ATOM 803 C C . VAL A 1 100 ? -12.644 0.616 0.621 1.00 94.06 100 VAL A C 1
ATOM 805 O O . VAL A 1 100 ? -13.105 1.184 -0.360 1.00 94.06 100 VAL A O 1
ATOM 808 N N . MET A 1 101 ? -12.265 -0.661 0.589 1.00 91.56 101 MET A N 1
ATOM 809 C CA . MET A 1 101 ? -12.286 -1.477 -0.627 1.00 91.56 101 MET A CA 1
ATOM 810 C C . MET A 1 101 ? -13.679 -1.548 -1.268 1.00 91.56 101 MET A C 1
ATOM 812 O O . MET A 1 101 ? -13.786 -1.399 -2.478 1.00 91.56 101 MET A O 1
ATOM 816 N N . SER A 1 102 ? -14.749 -1.671 -0.478 1.00 91.19 102 SER A N 1
ATOM 817 C CA . SER A 1 102 ? -16.125 -1.683 -1.000 1.00 91.19 102 SER A CA 1
ATOM 818 C C . SER A 1 102 ? -16.584 -0.348 -1.602 1.00 91.19 102 SER A C 1
ATOM 820 O O . SER A 1 102 ? -17.519 -0.329 -2.399 1.00 91.19 102 SER A O 1
ATOM 822 N N . GLN A 1 103 ? -15.964 0.773 -1.220 1.00 86.75 103 GLN A N 1
ATOM 823 C CA . GLN A 1 103 ? -16.273 2.100 -1.773 1.00 86.75 103 GLN A CA 1
ATOM 824 C C . GLN A 1 103 ? -15.529 2.362 -3.084 1.00 86.75 103 GLN A C 1
ATOM 826 O O . GLN A 1 103 ? -16.004 3.117 -3.934 1.00 86.75 103 GLN A O 1
ATOM 831 N N . VAL A 1 104 ? -14.367 1.731 -3.264 1.00 75.44 104 VAL A N 1
ATOM 832 C CA . VAL A 1 104 ? -13.599 1.807 -4.504 1.00 75.44 104 VAL A CA 1
ATOM 833 C C . VAL A 1 104 ? -14.203 0.802 -5.484 1.00 75.44 104 VAL A C 1
ATOM 835 O O . VAL A 1 104 ? -13.773 -0.344 -5.574 1.00 75.44 104 VAL A O 1
ATOM 838 N N . LYS A 1 105 ? -15.263 1.212 -6.191 1.00 60.44 105 LYS A N 1
ATOM 839 C CA . LYS A 1 105 ? -15.874 0.399 -7.252 1.00 60.44 105 LYS A CA 1
ATOM 840 C C . LYS A 1 105 ? -14.780 -0.008 -8.256 1.00 60.44 105 LYS A C 1
ATOM 842 O O . LYS A 1 105 ? -14.076 0.890 -8.727 1.00 60.44 105 LYS A O 1
ATOM 847 N N . PRO A 1 106 ? -14.622 -1.303 -8.594 1.00 55.06 106 PRO A N 1
ATOM 848 C CA . PRO A 1 106 ? -13.679 -1.718 -9.623 1.00 55.06 106 PRO A CA 1
ATOM 849 C C . PRO A 1 106 ? -14.028 -0.978 -10.912 1.00 55.06 106 PRO A C 1
ATOM 851 O O . PRO A 1 106 ? -15.155 -1.083 -11.400 1.00 55.06 106 PRO A O 1
ATOM 854 N N . GLN A 1 107 ? -13.094 -0.185 -11.433 1.00 45.47 107 GLN A N 1
ATOM 855 C CA . GLN A 1 107 ? -13.157 0.260 -12.819 1.00 45.47 107 GLN A CA 1
ATOM 856 C C . GLN A 1 107 ? -12.947 -1.015 -13.631 1.00 45.47 107 GLN A C 1
ATOM 858 O O . GLN A 1 107 ? -11.818 -1.482 -13.764 1.00 45.47 107 GLN A O 1
ATOM 863 N N . ALA A 1 108 ? -14.045 -1.652 -14.041 1.00 44.69 108 ALA A N 1
ATOM 864 C CA . ALA A 1 108 ? -13.985 -2.700 -15.040 1.00 44.69 108 ALA A CA 1
ATOM 865 C C . ALA A 1 108 ? -13.240 -2.105 -16.236 1.00 44.69 108 ALA A C 1
ATOM 867 O O . ALA A 1 108 ? -13.640 -1.065 -16.756 1.00 44.69 108 ALA A O 1
ATOM 868 N N . SER A 1 109 ? -12.112 -2.708 -16.588 1.00 42.72 109 SER A N 1
ATOM 869 C CA . SER A 1 109 ? -11.434 -2.469 -17.849 1.00 42.72 109 SER A CA 1
ATOM 870 C C . SER A 1 109 ? -12.448 -2.704 -18.966 1.00 42.72 109 SER A C 1
ATOM 872 O O . SER A 1 109 ? -12.830 -3.841 -19.227 1.00 42.72 109 SER A O 1
ATOM 874 N N . GLU A 1 110 ? -12.942 -1.628 -19.572 1.00 39.66 110 GLU A N 1
ATOM 875 C CA . GLU A 1 110 ? -13.567 -1.702 -20.883 1.00 39.66 110 GLU A CA 1
ATOM 876 C C . GLU A 1 110 ? -12.444 -2.056 -21.858 1.00 39.66 110 GLU A C 1
ATOM 878 O O . GLU A 1 110 ? -11.626 -1.209 -22.212 1.00 39.66 110 GLU A O 1
ATOM 883 N N . ASP A 1 111 ? -12.355 -3.330 -22.229 1.00 48.03 111 ASP A N 1
ATOM 884 C CA . ASP A 1 111 ? -11.680 -3.738 -23.452 1.00 48.03 111 ASP A CA 1
ATOM 885 C C . ASP A 1 111 ? -12.464 -3.129 -24.628 1.00 48.03 111 ASP A C 1
ATOM 887 O O . ASP A 1 111 ? -13.630 -3.494 -24.817 1.00 48.03 111 ASP A O 1
ATOM 891 N N . PRO A 1 112 ? -11.903 -2.221 -25.451 1.00 47.00 112 PRO A N 1
ATOM 892 C CA . PRO A 1 112 ? -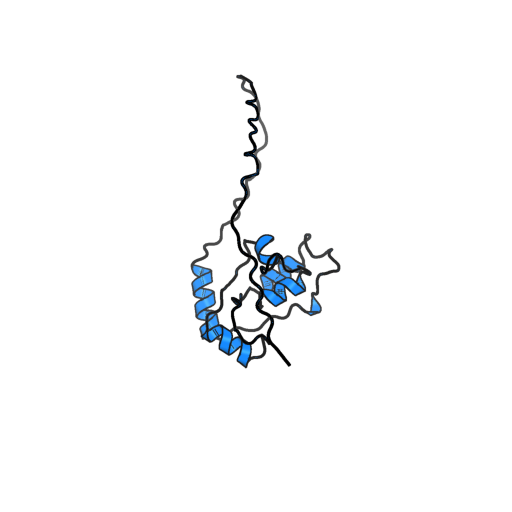12.497 -1.963 -26.745 1.00 47.00 112 PRO A CA 1
ATOM 893 C C . PRO A 1 112 ? -12.126 -3.142 -27.645 1.00 47.00 112 PRO A C 1
ATOM 895 O O . PRO A 1 112 ? -11.044 -3.206 -28.231 1.00 47.00 112 PRO A O 1
ATOM 898 N N . GLU A 1 113 ? -13.053 -4.095 -27.708 1.00 42.16 113 GLU A N 1
ATOM 899 C CA . GLU A 1 113 ? -13.222 -5.025 -28.817 1.00 42.16 113 GLU A CA 1
ATOM 900 C C . GLU A 1 113 ? -12.967 -4.286 -30.137 1.00 42.16 113 GLU A C 1
ATOM 902 O O . GLU A 1 113 ? -13.570 -3.251 -30.419 1.00 42.16 113 GLU A O 1
ATOM 907 N N . SER A 1 114 ? -12.015 -4.793 -30.914 1.00 42.44 114 SER A N 1
ATOM 908 C CA . SER A 1 114 ? -11.696 -4.310 -32.251 1.00 42.44 114 SER A CA 1
ATOM 909 C C . SER A 1 114 ? -12.820 -4.686 -33.221 1.00 42.44 114 SER A C 1
ATOM 911 O O . SER A 1 114 ? -13.131 -5.873 -33.324 1.00 42.44 114 SER A O 1
ATOM 913 N N . PRO A 1 115 ? -13.358 -3.735 -34.008 1.00 47.06 115 PRO A N 1
ATOM 914 C CA . PRO A 1 115 ? -14.030 -4.062 -35.252 1.00 47.06 115 PRO A CA 1
ATOM 915 C C . PRO A 1 115 ? -13.239 -3.504 -36.436 1.00 47.06 115 PRO A C 1
ATOM 917 O O . PRO A 1 115 ? -13.006 -2.301 -36.582 1.00 47.06 115 PRO A O 1
ATOM 920 N N . SER A 1 116 ? -12.834 -4.437 -37.283 1.00 45.41 116 SER A N 1
ATOM 921 C CA . SER A 1 116 ? -12.334 -4.258 -38.636 1.00 45.41 116 SER A CA 1
ATOM 922 C C . SER A 1 116 ? -13.319 -3.493 -39.531 1.00 45.41 116 SER A C 1
ATOM 924 O O . SER A 1 116 ? -14.531 -3.620 -39.385 1.00 45.41 116 SER A O 1
ATOM 926 N N . ASP A 1 117 ? -12.742 -2.809 -40.524 1.00 40.31 117 ASP A N 1
ATOM 927 C CA . ASP A 1 117 ? -13.315 -2.438 -41.826 1.00 40.31 117 ASP A CA 1
ATOM 928 C C . ASP A 1 117 ? -14.516 -1.474 -41.887 1.00 40.31 117 ASP A C 1
ATOM 930 O O . ASP A 1 117 ? -15.668 -1.842 -41.676 1.00 40.31 117 ASP A O 1
ATOM 934 N N . THR A 1 118 ? -14.266 -0.260 -42.403 1.00 37.84 118 THR A N 1
ATOM 935 C CA . THR A 1 118 ? -14.667 0.170 -43.770 1.00 37.84 118 THR A CA 1
ATOM 936 C C . THR A 1 118 ? -14.639 1.709 -43.870 1.00 37.84 118 THR A C 1
ATOM 938 O O . THR A 1 118 ? -15.448 2.408 -43.269 1.00 37.84 118 THR A O 1
ATOM 941 N N . SER A 1 119 ? -13.711 2.251 -44.667 1.00 43.03 119 SER A N 1
ATOM 942 C CA . SER A 1 119 ? -13.828 3.585 -45.304 1.00 43.03 119 SER A CA 1
ATOM 943 C C . SER A 1 119 ? -14.800 3.462 -46.499 1.00 43.03 119 SER A C 1
ATOM 945 O O . SER A 1 119 ? -14.822 2.361 -47.051 1.00 43.03 119 SER A O 1
ATOM 947 N N . PRO A 1 120 ? -15.548 4.485 -46.991 1.00 52.22 120 PRO A N 1
ATOM 948 C CA . PRO A 1 120 ? -15.087 5.870 -47.197 1.00 52.22 120 PRO A CA 1
ATOM 949 C C . PRO A 1 120 ? -16.153 6.982 -47.002 1.00 52.22 120 PRO A C 1
ATOM 951 O O . PRO A 1 120 ? -17.356 6.741 -47.022 1.00 52.22 120 PRO A O 1
ATOM 954 N N . GLY A 1 121 ? -15.730 8.248 -46.915 1.00 34.03 121 GLY A N 1
ATOM 955 C CA . GLY A 1 121 ? -16.661 9.379 -47.044 1.00 34.03 121 GLY A CA 1
ATOM 956 C C . GLY A 1 121 ? -16.037 10.739 -46.750 1.00 34.03 121 GLY A C 1
ATOM 957 O O . GLY A 1 121 ? -15.575 10.989 -45.648 1.00 34.03 121 GLY A O 1
ATOM 958 N N . ALA A 1 122 ? -15.994 11.591 -47.768 1.00 46.53 122 ALA A N 1
ATOM 959 C CA . ALA A 1 122 ? -15.186 12.798 -47.878 1.00 46.53 122 ALA A CA 1
ATOM 960 C C . ALA A 1 122 ? -15.744 14.064 -47.191 1.00 46.53 122 ALA A C 1
ATOM 962 O O . ALA A 1 122 ? -16.922 14.148 -46.853 1.00 46.53 122 ALA A O 1
ATOM 963 N N . SER A 1 123 ? -14.878 15.090 -47.192 1.00 48.41 123 SER A N 1
ATOM 964 C CA . SER A 1 123 ? -15.038 16.516 -46.832 1.00 48.41 123 SER A CA 1
ATOM 965 C C . SER A 1 123 ? -14.497 16.831 -45.438 1.00 48.41 123 SER A C 1
ATOM 967 O O . SER A 1 123 ? -15.005 16.334 -44.449 1.00 48.41 123 SER A O 1
ATOM 969 N N . GLY A 1 124 ? -13.460 17.638 -45.246 1.00 43.59 124 GLY A N 1
ATOM 970 C CA . GLY A 1 124 ? -12.859 18.649 -46.108 1.00 43.59 124 GLY A CA 1
ATOM 971 C C . GLY A 1 124 ? -12.600 19.888 -45.247 1.00 43.59 124 GLY A C 1
ATOM 972 O O . GLY A 1 124 ? -13.511 20.334 -44.556 1.00 43.59 124 GLY A O 1
ATOM 973 N N . ASN A 1 125 ? -11.384 20.434 -45.359 1.00 47.56 125 ASN A N 1
ATOM 974 C CA . ASN A 1 125 ? -10.898 21.735 -44.857 1.00 47.56 125 ASN A CA 1
ATOM 975 C C . ASN A 1 125 ? -10.268 21.669 -43.447 1.00 47.56 125 ASN A C 1
ATOM 977 O O . ASN A 1 125 ? -10.974 21.530 -42.458 1.00 47.56 125 ASN A O 1
ATOM 981 N N . LEU A 1 126 ? -8.945 21.526 -43.286 1.00 46.84 126 LEU A N 1
ATOM 982 C CA . LEU A 1 126 ? -7.780 22.361 -43.657 1.00 46.84 126 LEU A CA 1
ATOM 983 C C . LEU A 1 126 ? -7.589 23.619 -42.779 1.00 46.84 126 LEU A C 1
ATOM 985 O O . LEU A 1 126 ? -8.490 24.441 -42.649 1.00 46.84 126 LEU A O 1
ATOM 989 N N . SER A 1 127 ? -6.337 23.745 -42.317 1.00 48.50 127 SER A N 1
ATOM 990 C CA . SER A 1 127 ? -5.623 24.921 -41.781 1.00 48.50 127 SER A CA 1
ATOM 991 C C . SER A 1 127 ? -5.739 25.161 -40.273 1.00 48.50 127 SER A C 1
ATOM 993 O O . SER A 1 127 ? -6.804 25.475 -39.761 1.00 48.50 127 SER A O 1
ATOM 995 N N . VAL A 1 128 ? -4.737 24.801 -39.463 1.00 51.22 128 VAL A N 1
ATOM 996 C CA . VAL A 1 128 ? -3.368 25.345 -39.268 1.00 51.22 128 VAL A CA 1
ATOM 997 C C . VAL A 1 128 ? -3.298 26.748 -38.650 1.00 51.22 128 VAL A C 1
ATOM 999 O O . VAL A 1 128 ? -3.875 27.701 -39.154 1.00 51.22 128 VAL A O 1
ATOM 1002 N N . GLU A 1 129 ? -2.503 26.778 -37.571 1.00 51.50 129 GLU A N 1
ATOM 1003 C CA . GLU A 1 129 ? -1.610 27.824 -37.052 1.00 51.50 129 GLU A CA 1
ATOM 1004 C C . GLU A 1 129 ? -2.151 29.198 -36.625 1.00 51.50 129 GLU A C 1
ATOM 1006 O O . GLU A 1 129 ? -2.686 29.957 -37.417 1.00 51.50 129 GLU A O 1
ATOM 1011 N N . CYS A 1 130 ? -1.856 29.577 -35.372 1.00 52.12 130 CYS A N 1
ATOM 1012 C CA . CYS A 1 130 ? -1.669 30.973 -34.963 1.00 52.12 130 CYS A CA 1
ATOM 1013 C C . CYS A 1 130 ? -0.618 31.075 -33.838 1.00 52.12 130 CYS A C 1
ATOM 1015 O O . CYS A 1 130 ? -0.896 30.856 -32.664 1.00 52.12 130 CYS A O 1
ATOM 1017 N N . VAL A 1 131 ? 0.613 31.331 -34.284 1.00 52.28 131 VAL A N 1
ATOM 1018 C CA . VAL A 1 131 ? 1.652 32.250 -33.783 1.00 52.28 131 VAL A CA 1
ATOM 1019 C C . VAL A 1 131 ? 1.783 32.626 -32.293 1.00 52.28 131 VAL A C 1
ATOM 1021 O O . VAL A 1 131 ? 0.870 33.066 -31.605 1.00 52.28 131 VAL A O 1
ATOM 1024 N N . SER A 1 132 ? 3.053 32.569 -31.886 1.00 49.81 132 SER A N 1
ATOM 1025 C CA . SER A 1 132 ? 3.701 33.152 -30.709 1.00 49.81 132 SER A CA 1
ATOM 1026 C C . SER A 1 132 ? 3.351 34.622 -30.425 1.00 49.81 132 SER A C 1
ATOM 1028 O O . SER A 1 132 ? 3.228 35.438 -31.338 1.00 49.81 132 SER A O 1
ATOM 1030 N N . SER A 1 133 ? 3.333 34.988 -29.140 1.00 54.03 133 SER A N 1
ATOM 1031 C CA . SER A 1 133 ? 3.650 36.346 -28.682 1.00 54.03 133 SER A CA 1
ATOM 1032 C C . SER A 1 133 ? 4.403 36.310 -27.348 1.00 54.03 133 SER A C 1
ATOM 1034 O O . SER A 1 133 ? 3.846 36.074 -26.279 1.00 54.03 133 SER A O 1
ATOM 1036 N N . THR A 1 134 ? 5.709 36.536 -27.460 1.00 55.97 134 THR A N 1
ATOM 1037 C CA . THR A 1 134 ? 6.664 36.966 -26.430 1.00 55.97 134 THR A CA 1
ATOM 1038 C C . THR A 1 134 ? 6.212 38.275 -25.766 1.00 55.97 134 THR A C 1
ATOM 1040 O O . THR A 1 134 ? 5.691 39.129 -26.471 1.00 55.97 134 THR A O 1
ATOM 1043 N N . MET A 1 135 ? 6.495 38.487 -24.472 1.00 57.25 135 MET A N 1
ATOM 1044 C CA . MET A 1 135 ? 7.163 39.709 -23.973 1.00 57.25 135 MET A CA 1
ATOM 1045 C C . MET A 1 135 ? 7.586 39.574 -22.498 1.00 57.25 135 MET A C 1
ATOM 1047 O O . MET A 1 135 ? 6.778 39.397 -21.590 1.00 57.25 135 MET A O 1
ATOM 1051 N N . THR A 1 136 ? 8.896 39.686 -22.299 1.00 63.12 136 THR A N 1
ATOM 1052 C CA . THR A 1 136 ? 9.631 39.825 -21.038 1.00 63.12 136 THR A CA 1
ATOM 1053 C C . THR A 1 136 ? 9.384 41.202 -20.411 1.00 63.12 136 THR A C 1
ATOM 1055 O O . THR A 1 136 ? 9.541 42.196 -21.121 1.00 63.12 136 THR A O 1
ATOM 1058 N N . PRO A 1 137 ? 9.106 41.330 -19.102 1.00 66.75 137 PRO A N 1
ATOM 1059 C CA . PRO A 1 137 ? 9.296 42.599 -18.410 1.00 66.75 137 PRO A CA 1
ATOM 1060 C C . PRO A 1 137 ? 10.756 42.772 -17.924 1.00 66.75 137 PRO A C 1
ATOM 1062 O O . PRO A 1 137 ? 11.366 41.814 -17.441 1.00 66.75 137 PRO A O 1
ATOM 1065 N N . PRO A 1 138 ? 11.332 43.982 -18.060 1.00 58.69 138 PRO A N 1
ATOM 1066 C CA . PRO A 1 138 ? 12.724 44.289 -17.737 1.00 58.69 138 PRO A CA 1
ATOM 1067 C C . PRO A 1 138 ? 12.981 44.427 -16.229 1.00 58.69 138 PRO A C 1
ATOM 1069 O O . PRO A 1 138 ? 12.108 44.799 -15.447 1.00 58.69 138 PRO A O 1
ATOM 1072 N N . ALA A 1 139 ? 14.230 44.169 -15.845 1.00 46.59 139 ALA A N 1
ATOM 1073 C CA . ALA A 1 139 ? 14.780 44.488 -14.536 1.00 46.59 139 ALA A CA 1
ATOM 1074 C C . ALA A 1 139 ? 15.004 46.004 -14.351 1.00 46.59 139 ALA A C 1
ATOM 1076 O O . ALA A 1 139 ? 15.246 46.721 -15.324 1.00 46.59 139 ALA A O 1
ATOM 1077 N N . THR A 1 140 ? 15.112 46.399 -13.073 1.00 49.19 140 THR A N 1
ATOM 1078 C CA . THR A 1 140 ? 15.823 47.569 -12.493 1.00 49.19 140 THR A CA 1
ATOM 1079 C C . THR A 1 140 ? 14.962 48.747 -12.018 1.00 49.19 140 THR A C 1
ATOM 1081 O O . THR A 1 140 ? 14.516 49.528 -12.843 1.00 49.19 140 THR A O 1
ATOM 1084 N N . VAL A 1 141 ? 14.861 48.925 -10.687 1.00 52.88 141 VAL A N 1
ATOM 1085 C CA . VAL A 1 141 ? 15.103 50.175 -9.910 1.00 52.88 141 VAL A CA 1
ATOM 1086 C C . VAL A 1 141 ? 15.450 49.711 -8.474 1.00 52.88 141 VAL A C 1
ATOM 1088 O O . VAL A 1 141 ? 14.661 48.996 -7.869 1.00 52.88 141 VAL A O 1
ATOM 1091 N N . LEU A 1 142 ? 16.712 49.713 -8.030 1.00 51.00 142 LEU A N 1
ATOM 1092 C CA . LEU A 1 142 ? 17.453 50.778 -7.330 1.00 51.00 142 LEU A CA 1
ATOM 1093 C C . LEU A 1 142 ? 16.829 51.299 -6.012 1.00 51.00 142 LEU A C 1
ATOM 1095 O O . LEU A 1 142 ? 15.807 51.972 -6.015 1.00 51.00 142 LEU A O 1
ATOM 1099 N N . ASP A 1 143 ? 17.612 51.086 -4.948 1.00 43.41 143 ASP A N 1
ATOM 1100 C CA . ASP A 1 143 ? 17.881 51.983 -3.810 1.00 43.41 143 ASP A CA 1
ATOM 1101 C C . ASP A 1 143 ? 17.084 51.867 -2.490 1.00 43.41 143 ASP A C 1
ATOM 1103 O O . ASP A 1 143 ? 15.906 51.532 -2.449 1.00 43.41 143 ASP A O 1
ATOM 1107 N N . SER A 1 144 ? 17.801 52.232 -1.414 1.00 53.25 144 SER A N 1
ATOM 1108 C CA . SER A 1 144 ? 17.484 52.287 0.022 1.00 53.25 144 SER A CA 1
ATOM 1109 C C . SER A 1 144 ? 17.807 50.999 0.791 1.00 53.25 144 SER A C 1
ATOM 1111 O O . SER A 1 144 ? 17.141 49.987 0.651 1.00 53.25 144 SER A O 1
ATOM 1113 N N . GLY A 1 145 ? 18.795 50.916 1.681 1.00 46.16 145 GLY A N 1
ATOM 1114 C CA . GLY A 1 145 ? 19.642 51.928 2.298 1.00 46.16 145 GLY A CA 1
ATOM 1115 C C . GLY A 1 145 ? 20.041 51.448 3.703 1.00 46.16 145 GLY A C 1
ATOM 1116 O O . GLY A 1 145 ? 19.251 50.810 4.390 1.00 46.16 145 GLY A O 1
ATOM 1117 N N . LYS A 1 146 ? 21.253 51.828 4.127 1.00 53.97 146 LYS A N 1
ATOM 1118 C CA . LYS A 1 146 ? 21.789 51.807 5.507 1.00 53.97 146 LYS A CA 1
ATOM 1119 C C . LYS A 1 146 ? 22.351 50.484 6.038 1.00 53.97 146 LYS A C 1
ATOM 1121 O O . LYS A 1 146 ? 21.778 49.764 6.845 1.00 53.97 146 LYS A O 1
ATOM 1126 N N . ARG A 1 147 ? 23.619 50.299 5.668 1.00 50.31 147 ARG A N 1
ATOM 1127 C CA . ARG A 1 147 ? 24.656 49.642 6.467 1.00 50.31 147 ARG A CA 1
ATOM 1128 C C . ARG A 1 147 ? 24.873 50.484 7.735 1.00 50.31 147 ARG A C 1
ATOM 1130 O O . ARG A 1 147 ? 25.157 51.676 7.639 1.00 50.31 147 ARG A O 1
ATOM 1137 N N . SER A 1 148 ? 24.727 49.898 8.915 1.00 57.22 148 SER A N 1
ATOM 1138 C CA . SER A 1 148 ? 25.153 50.514 10.175 1.00 57.22 148 SER A CA 1
ATOM 1139 C C . SER A 1 148 ? 25.740 49.423 11.055 1.00 57.22 148 SER A C 1
ATOM 1141 O O . SER A 1 148 ? 25.041 48.530 11.518 1.00 57.22 148 SER A O 1
ATOM 1143 N N . ILE A 1 149 ? 27.058 49.488 11.192 1.00 59.03 149 ILE A N 1
ATOM 1144 C CA . ILE A 1 149 ? 27.881 48.676 12.078 1.00 59.03 149 ILE A CA 1
ATOM 1145 C C . ILE A 1 149 ? 28.113 49.545 13.316 1.00 59.03 149 ILE A C 1
ATOM 1147 O O . ILE A 1 149 ? 28.585 50.672 13.147 1.00 59.03 149 ILE A O 1
ATOM 1151 N N . PRO A 1 150 ? 27.846 49.064 14.534 1.00 61.62 150 PRO A N 1
ATOM 1152 C CA . PRO A 1 150 ? 28.543 49.568 15.701 1.00 61.62 150 PRO A CA 1
ATOM 1153 C C . PRO A 1 150 ? 29.590 48.556 16.171 1.00 61.62 150 PRO A C 1
ATOM 1155 O O . PRO A 1 150 ? 29.314 47.381 16.403 1.00 61.62 150 PRO A O 1
ATOM 1158 N N . VAL A 1 151 ? 30.810 49.069 16.292 1.00 52.00 151 VAL A N 1
ATOM 1159 C CA . VAL A 1 151 ? 31.939 48.486 17.013 1.00 52.00 151 VAL A CA 1
ATOM 1160 C C . VAL A 1 151 ? 31.644 48.496 18.521 1.00 52.00 151 VAL A C 1
ATOM 1162 O O . VAL A 1 151 ? 31.179 49.500 19.062 1.00 52.00 151 VAL A O 1
ATOM 1165 N N . SER A 1 152 ? 31.920 47.382 19.196 1.00 54.09 152 SER A N 1
ATOM 1166 C CA . SER A 1 152 ? 32.077 47.228 20.654 1.00 54.09 152 SER A CA 1
ATOM 1167 C C . SER A 1 152 ? 32.444 45.764 20.903 1.00 54.09 152 SER A C 1
ATOM 1169 O O . SER A 1 152 ? 31.765 44.890 20.382 1.00 54.09 152 SER A O 1
ATOM 1171 N N . GLY A 1 153 ? 33.485 45.383 21.629 1.00 52.12 153 GLY A N 1
ATOM 1172 C CA . GLY A 1 153 ? 34.458 46.102 22.437 1.00 52.12 153 GLY A CA 1
ATOM 1173 C C . GLY A 1 153 ? 35.285 45.055 23.201 1.00 52.12 153 GLY A C 1
ATOM 1174 O O . GLY A 1 153 ? 34.792 43.948 23.408 1.00 52.12 153 GLY A O 1
ATOM 1175 N N . MET A 1 154 ? 36.486 45.473 23.618 1.00 47.38 154 MET A N 1
ATOM 1176 C CA . MET A 1 154 ? 37.448 44.821 24.532 1.00 47.38 154 MET A CA 1
ATOM 1177 C C . MET A 1 154 ? 38.217 43.602 24.016 1.00 47.38 154 MET A C 1
ATOM 1179 O O . MET A 1 154 ? 37.619 42.533 23.786 1.00 47.38 154 MET A O 1
#

Organism: NCBI:txid1464854

Foldseek 3Di:
DKPVLLLQQLLFDDDPNHRVCCVVCVPFDKDFDDPVQVVVCVVVVVDPDPPPDDTIIDGDLVVSVVVCCDPVHVPDPSRNPVSSDDDDGDPVVVVVSVVVVVVPPPPPPPDPDDDDDDDDDDDDDDDDDDDDDDDDDDDDDDDDDDDDDDDDDD

Sequence (154 aa):
ILGSRANKVLGLGHVLGKSRLFIKHPQLFKYCSDQQDQDWLVSNKHTLVSVASNRVYIMLLDEIRELANSDEYRNSSNVLMHELKGFEAPEFMLKKIKSVMSQVKPQASEDPESPSDTSPGASGNLSVECVSSTMTPPATVLDSGKRSIPVSGM